Protein AF-A0A6G8CKC3-F1 (afdb_monomer_lite)

Radius of gyration: 28.53 Å; chains: 1; bounding box: 81×30×86 Å

Foldseek 3Di:
DDDDDDDDDDDDDDDDDDDDDDDPPPPDDPPPPLVVPPPDPQAAEDEPVVVLVCLVVDHDAPRKHWYWFWWALDPPVWTWTFHPPDDFRHDDPPTDIATEDEPAPDPVQVVVSNCCSNPGGFTKGFIWGHHPPPPPSHIYGHDITGDGDD

pLDDT: mean 70.62, std 19.33, range [34.53, 94.44]

Structure (mmCIF, N/CA/C/O backbone):
data_AF-A0A6G8CKC3-F1
#
_entry.id   AF-A0A6G8CKC3-F1
#
loop_
_atom_site.group_PDB
_atom_site.id
_atom_site.type_symbol
_atom_site.label_atom_id
_atom_site.label_alt_id
_atom_site.label_comp_id
_atom_site.label_asym_id
_atom_site.label_entity_id
_atom_site.label_seq_id
_atom_site.pdbx_PDB_ins_code
_atom_site.Cartn_x
_atom_site.Cartn_y
_atom_site.Cartn_z
_atom_site.occupancy
_atom_site.B_iso_or_equiv
_atom_site.auth_seq_id
_atom_site.auth_comp_id
_atom_site.auth_asym_id
_atom_site.auth_atom_id
_atom_site.pdbx_PDB_model_num
ATOM 1 N N . MET A 1 1 ? 58.978 4.766 -70.615 1.00 38.28 1 MET A N 1
ATOM 2 C CA . MET A 1 1 ? 60.228 4.083 -70.224 1.00 38.28 1 MET A CA 1
ATOM 3 C C . MET A 1 1 ? 60.235 3.943 -68.715 1.00 38.28 1 MET A C 1
ATOM 5 O O . MET A 1 1 ? 60.022 4.928 -68.023 1.00 38.28 1 MET A O 1
ATOM 9 N N . HIS A 1 2 ? 60.347 2.703 -68.247 1.00 38.16 2 HIS A N 1
ATOM 10 C CA . HIS A 1 2 ? 60.420 2.320 -66.841 1.00 38.16 2 HIS A CA 1
ATOM 11 C C . HIS A 1 2 ? 61.744 2.743 -66.200 1.00 38.16 2 HIS A C 1
ATOM 13 O O . HIS A 1 2 ? 62.777 2.681 -66.860 1.00 38.16 2 HIS A O 1
ATOM 19 N N . ALA A 1 3 ? 61.717 3.006 -64.894 1.00 38.06 3 ALA A N 1
ATOM 20 C CA . ALA A 1 3 ? 62.739 2.501 -63.984 1.00 38.06 3 ALA A CA 1
ATOM 21 C C . ALA A 1 3 ? 62.138 2.331 -62.580 1.00 38.06 3 ALA A C 1
ATOM 23 O O . ALA A 1 3 ? 61.646 3.276 -61.970 1.00 38.06 3 ALA A O 1
ATOM 24 N N . TYR A 1 4 ? 62.141 1.078 -62.137 1.00 43.88 4 TYR A N 1
ATOM 25 C CA . TYR A 1 4 ? 61.814 0.587 -60.802 1.00 43.88 4 TYR A CA 1
ATOM 26 C C . TYR A 1 4 ? 63.073 0.561 -59.917 1.00 43.88 4 TYR A C 1
ATOM 28 O O . TYR A 1 4 ? 64.188 0.623 -60.432 1.00 43.88 4 TYR A O 1
ATOM 36 N N . THR A 1 5 ? 62.847 0.269 -58.626 1.00 44.53 5 THR A N 1
ATOM 37 C CA . THR A 1 5 ? 63.779 -0.199 -57.566 1.00 44.53 5 THR A CA 1
ATOM 38 C C . THR A 1 5 ? 64.435 0.912 -56.734 1.00 44.53 5 THR A C 1
ATOM 40 O O . THR A 1 5 ? 64.777 1.957 -57.260 1.00 44.53 5 THR A O 1
ATOM 43 N N . SER A 1 6 ? 64.609 0.811 -55.411 1.00 41.53 6 SER A N 1
ATOM 44 C CA . SER A 1 6 ? 64.572 -0.309 -54.453 1.00 41.53 6 SER A CA 1
ATOM 45 C C . SER A 1 6 ? 64.306 0.300 -53.063 1.00 41.53 6 SER A C 1
ATOM 47 O O . SER A 1 6 ? 64.934 1.289 -52.705 1.00 41.53 6 SER A O 1
ATOM 49 N N . ILE A 1 7 ? 63.288 -0.118 -52.305 1.00 48.69 7 ILE A N 1
ATOM 50 C CA . ILE A 1 7 ? 63.384 -1.159 -51.262 1.00 48.69 7 ILE A CA 1
ATOM 51 C C . ILE A 1 7 ? 64.668 -1.020 -50.435 1.00 48.69 7 ILE A C 1
ATOM 53 O O . ILE A 1 7 ? 65.716 -1.484 -50.874 1.00 48.69 7 ILE A O 1
ATOM 57 N N . ALA A 1 8 ? 64.560 -0.424 -49.242 1.00 41.84 8 ALA A N 1
ATOM 58 C CA . ALA A 1 8 ? 65.206 -0.885 -48.006 1.00 41.84 8 ALA A CA 1
ATOM 59 C C . ALA A 1 8 ? 65.107 0.192 -46.917 1.00 41.84 8 ALA A C 1
ATOM 61 O O . ALA A 1 8 ? 66.009 1.008 -46.776 1.00 41.84 8 ALA A O 1
ATOM 62 N N . GLN A 1 9 ? 64.065 0.145 -46.084 1.00 44.59 9 GLN A N 1
ATOM 63 C CA . GLN A 1 9 ? 64.263 0.295 -44.641 1.00 44.59 9 GLN A CA 1
ATOM 64 C C . GLN A 1 9 ? 63.031 -0.180 -43.859 1.00 44.59 9 GLN A C 1
ATOM 66 O O . GLN A 1 9 ? 62.041 0.518 -43.696 1.00 44.59 9 GLN A O 1
ATOM 71 N N . ARG A 1 10 ? 63.200 -1.406 -43.350 1.00 52.16 10 ARG A N 1
ATOM 72 C CA . ARG A 1 10 ? 62.786 -1.879 -42.022 1.00 52.16 10 ARG A CA 1
ATOM 73 C C . ARG A 1 10 ? 61.298 -2.151 -41.802 1.00 52.16 10 ARG A C 1
ATOM 75 O O . ARG A 1 10 ? 60.558 -1.413 -41.167 1.00 52.16 10 ARG A O 1
ATOM 82 N N . LEU A 1 11 ? 60.964 -3.352 -42.267 1.00 38.31 11 LEU A N 1
ATOM 83 C CA . LEU A 1 11 ? 60.101 -4.327 -41.611 1.00 38.31 11 LEU A CA 1
ATOM 84 C C . LEU A 1 11 ? 60.238 -4.381 -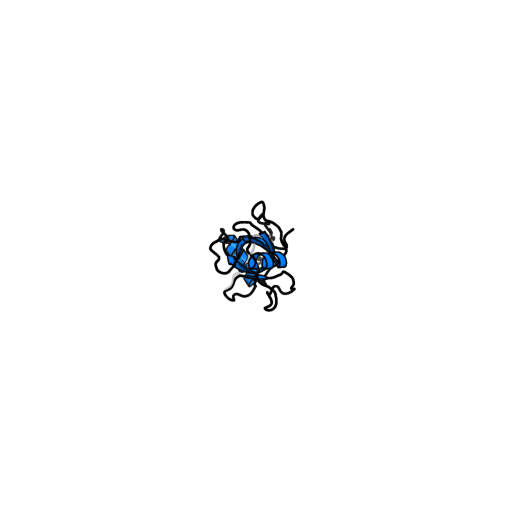40.073 1.00 38.31 11 LEU A C 1
ATOM 86 O O . LEU A 1 11 ? 61.342 -4.302 -39.532 1.00 38.31 11 LEU A O 1
ATOM 90 N N . SER A 1 12 ? 59.091 -4.723 -39.473 1.00 40.69 12 SER A N 1
ATOM 91 C CA . SER A 1 12 ? 58.877 -5.421 -38.196 1.00 40.69 12 SER A CA 1
ATOM 92 C C . SER A 1 12 ? 58.786 -4.573 -36.925 1.00 40.69 12 SER A C 1
ATOM 94 O O . SER A 1 12 ? 59.794 -4.281 -36.295 1.00 40.69 12 SER A O 1
ATOM 96 N N . LEU A 1 13 ? 57.553 -4.335 -36.455 1.00 43.88 13 LEU A N 1
ATOM 97 C CA . LEU A 1 13 ? 57.004 -5.108 -35.327 1.00 43.88 13 LEU A CA 1
ATOM 98 C C . LEU A 1 13 ? 55.469 -4.925 -35.194 1.00 43.88 13 LEU A C 1
ATOM 100 O O . LEU A 1 13 ? 54.993 -3.812 -35.014 1.00 43.88 13 LEU A O 1
ATOM 104 N N . ALA A 1 14 ? 54.748 -6.055 -35.265 1.00 44.00 14 ALA A N 1
ATOM 105 C CA . ALA A 1 14 ? 53.413 -6.355 -34.709 1.00 44.00 14 ALA A CA 1
ATOM 106 C C . ALA A 1 14 ? 52.258 -5.376 -35.032 1.00 44.00 14 ALA A C 1
ATOM 108 O O . ALA A 1 14 ? 52.044 -4.386 -34.347 1.00 44.00 14 ALA A O 1
ATOM 109 N N . LEU A 1 15 ? 51.456 -5.582 -36.082 1.00 43.72 15 LEU A N 1
ATOM 110 C CA . LEU A 1 15 ? 50.328 -6.534 -36.150 1.00 43.72 15 LEU A CA 1
ATOM 111 C C . LEU A 1 15 ? 49.984 -7.281 -34.844 1.00 43.72 15 LEU A C 1
ATOM 113 O O . LEU A 1 15 ? 50.495 -8.367 -34.603 1.00 43.72 15 LEU A O 1
ATOM 117 N N . LEU A 1 16 ? 49.062 -6.732 -34.049 1.00 46.44 16 LEU A N 1
ATOM 118 C CA . LEU A 1 16 ? 47.973 -7.476 -33.400 1.00 46.44 16 LEU A CA 1
ATOM 119 C C . LEU A 1 16 ? 46.951 -6.478 -32.827 1.00 46.44 16 LEU A C 1
ATOM 121 O O . LEU A 1 16 ? 47.332 -5.455 -32.273 1.00 46.44 16 LEU A O 1
ATOM 125 N N . MET A 1 17 ? 45.666 -6.836 -32.918 1.00 43.53 17 MET A N 1
ATOM 126 C CA . MET A 1 17 ? 44.491 -6.166 -32.327 1.00 43.53 17 MET A CA 1
ATOM 127 C C . MET A 1 17 ? 43.743 -5.151 -33.211 1.00 43.53 17 MET A C 1
ATOM 129 O O . MET A 1 17 ? 43.507 -4.007 -32.843 1.00 43.53 17 MET A O 1
ATOM 133 N N . CYS A 1 18 ? 43.259 -5.625 -34.361 1.00 43.41 18 CYS A N 1
ATOM 134 C CA . CYS A 1 18 ? 41.946 -5.215 -34.866 1.00 43.41 18 CYS A CA 1
ATOM 135 C C . CYS A 1 18 ? 40.957 -6.355 -34.585 1.00 43.41 18 CYS A C 1
ATOM 137 O O . CYS A 1 18 ? 41.300 -7.513 -34.806 1.00 43.41 18 CYS A O 1
ATOM 139 N N . CYS A 1 19 ? 39.740 -6.000 -34.167 1.00 50.25 19 CYS A N 1
ATOM 140 C CA . CYS A 1 19 ? 38.617 -6.856 -33.748 1.00 50.25 19 CYS A CA 1
ATOM 141 C C . CYS A 1 19 ? 38.583 -7.196 -32.250 1.00 50.25 19 CYS A C 1
ATOM 143 O O . CYS A 1 19 ? 39.160 -8.177 -31.791 1.00 50.25 19 CYS A O 1
ATOM 145 N N . GLY A 1 20 ? 37.814 -6.405 -31.501 1.00 37.19 20 GLY A N 1
ATOM 146 C CA . GLY A 1 20 ? 37.439 -6.717 -30.128 1.00 37.19 20 GLY A CA 1
ATOM 147 C C . GLY A 1 20 ? 36.421 -5.723 -29.578 1.00 37.19 20 GLY A C 1
ATOM 148 O O . GLY A 1 20 ? 36.799 -4.680 -29.069 1.00 37.19 20 GLY A O 1
ATOM 149 N N . ALA A 1 21 ? 35.143 -6.091 -29.682 1.00 43.28 21 ALA A N 1
ATOM 150 C CA . ALA A 1 21 ? 34.014 -5.590 -28.895 1.00 43.28 21 ALA A CA 1
ATOM 151 C C . ALA A 1 21 ? 33.600 -4.112 -29.064 1.00 43.28 21 ALA A C 1
ATOM 153 O O . ALA A 1 21 ? 33.806 -3.257 -28.205 1.00 43.28 21 ALA A O 1
ATOM 154 N N . VAL A 1 22 ? 32.828 -3.864 -30.124 1.00 45.59 22 VAL A N 1
ATOM 155 C CA . VAL A 1 22 ? 31.680 -2.954 -30.028 1.00 45.59 22 VAL A CA 1
ATOM 156 C C . VAL A 1 22 ? 30.671 -3.604 -29.082 1.00 45.59 22 VAL A C 1
ATOM 158 O O . VAL A 1 22 ? 30.118 -4.638 -29.439 1.00 45.59 22 VAL A O 1
ATOM 161 N N . GLN A 1 23 ? 30.452 -3.021 -27.902 1.00 45.28 23 GLN A N 1
ATOM 162 C CA . GLN A 1 23 ? 29.157 -2.968 -27.204 1.00 45.28 23 GLN A CA 1
ATOM 163 C C . GLN A 1 23 ? 29.331 -2.274 -25.843 1.00 45.28 23 GLN A C 1
ATOM 165 O O . GLN A 1 23 ? 30.013 -2.815 -24.973 1.00 45.28 23 GLN A O 1
ATOM 170 N N . PRO A 1 24 ? 28.671 -1.131 -25.578 1.00 42.91 24 PRO A N 1
ATOM 171 C CA . PRO A 1 24 ? 28.313 -0.809 -24.210 1.00 42.91 24 PRO A CA 1
ATOM 172 C C . PRO A 1 24 ? 27.243 -1.826 -23.799 1.00 42.91 24 PRO A C 1
ATOM 174 O O . PRO A 1 24 ? 26.082 -1.738 -24.193 1.00 42.91 24 PRO A O 1
ATOM 177 N N . THR A 1 25 ? 27.637 -2.852 -23.053 1.00 45.94 25 THR A N 1
ATOM 178 C CA . THR A 1 25 ? 26.693 -3.729 -22.364 1.00 45.94 25 THR A CA 1
ATOM 179 C C . THR A 1 25 ? 25.897 -2.896 -21.364 1.00 45.94 25 THR A C 1
ATOM 181 O O . THR A 1 25 ? 26.348 -2.647 -20.251 1.00 45.94 25 THR A O 1
ATOM 184 N N . VAL A 1 26 ? 24.675 -2.524 -21.748 1.00 49.25 26 VAL A N 1
ATOM 185 C CA . VAL A 1 26 ? 23.613 -1.959 -20.888 1.00 49.25 26 VAL A CA 1
ATOM 186 C C . VAL A 1 26 ? 23.112 -2.991 -19.848 1.00 49.25 26 VAL A C 1
ATOM 188 O O . VAL A 1 26 ? 22.181 -2.751 -19.092 1.00 49.25 26 VAL A O 1
ATOM 191 N N . ALA A 1 27 ? 23.746 -4.160 -19.762 1.00 40.19 27 ALA A N 1
ATOM 192 C CA . ALA A 1 27 ? 23.357 -5.277 -18.911 1.00 40.19 27 ALA A CA 1
ATOM 193 C C . ALA A 1 27 ? 24.399 -5.538 -17.814 1.00 40.19 27 ALA A C 1
ATOM 195 O O . ALA A 1 27 ? 24.893 -6.651 -17.654 1.00 40.19 27 ALA A O 1
ATOM 196 N N . GLN A 1 28 ? 24.775 -4.511 -17.060 1.00 37.56 28 GLN A N 1
ATOM 197 C CA . GLN A 1 28 ? 25.559 -4.693 -15.845 1.00 37.56 28 GLN A CA 1
ATOM 198 C C . GLN A 1 28 ? 24.945 -3.840 -14.738 1.00 37.56 28 GLN A C 1
ATOM 200 O O . GLN A 1 28 ? 25.122 -2.631 -14.664 1.00 37.56 28 GLN A O 1
ATOM 205 N N . VAL A 1 29 ? 24.288 -4.560 -13.829 1.00 39.66 29 VAL A N 1
ATOM 206 C CA . VAL A 1 29 ? 24.187 -4.197 -12.417 1.00 39.66 29 VAL A CA 1
ATOM 207 C C . VAL A 1 29 ? 23.092 -3.170 -12.082 1.00 39.66 29 VAL A C 1
ATOM 209 O O . VAL A 1 29 ? 23.287 -2.275 -11.271 1.00 39.66 29 VAL A O 1
ATOM 212 N N . TYR A 1 30 ? 21.850 -3.450 -12.501 1.00 36.62 30 TYR A N 1
ATOM 213 C CA . TYR A 1 30 ? 20.741 -3.370 -11.534 1.00 36.62 30 TYR A CA 1
ATOM 214 C C . TYR A 1 30 ? 20.950 -4.494 -10.505 1.00 36.62 30 TYR A C 1
ATOM 216 O O . TYR A 1 30 ? 20.247 -5.503 -10.471 1.00 36.62 30 TYR A O 1
ATOM 224 N N . ARG A 1 31 ? 21.989 -4.361 -9.670 1.00 36.16 31 ARG A N 1
ATOM 225 C CA . ARG A 1 31 ? 21.982 -5.035 -8.377 1.00 36.16 31 ARG A CA 1
ATOM 226 C C . ARG A 1 31 ? 20.771 -4.451 -7.680 1.00 36.16 31 ARG A C 1
ATOM 228 O O . ARG A 1 31 ? 20.757 -3.262 -7.377 1.00 36.16 31 ARG A O 1
ATOM 235 N N . SER A 1 32 ? 19.770 -5.301 -7.482 1.00 38.56 32 SER A N 1
ATOM 236 C CA . SER A 1 32 ? 18.729 -5.114 -6.486 1.00 38.56 32 SER A CA 1
ATOM 237 C C . SER A 1 32 ? 19.407 -4.824 -5.150 1.00 38.56 32 SER A C 1
ATOM 239 O O . SER A 1 32 ? 19.643 -5.718 -4.347 1.00 38.56 32 SER A O 1
ATOM 241 N N . GLN A 1 33 ? 19.743 -3.562 -4.903 1.00 34.53 33 GLN A N 1
ATOM 242 C CA . GLN A 1 33 ? 19.589 -3.032 -3.571 1.00 34.53 33 GLN A CA 1
ATOM 243 C C . GLN A 1 33 ? 18.083 -2.896 -3.402 1.00 34.53 33 GLN A C 1
ATOM 245 O O . GLN A 1 33 ? 17.493 -1.852 -3.655 1.00 34.53 33 GLN A O 1
ATOM 250 N N . THR A 1 34 ? 17.447 -3.993 -3.002 1.00 43.22 34 THR A N 1
ATOM 251 C CA . THR A 1 34 ? 16.279 -3.923 -2.136 1.00 43.22 34 THR A CA 1
ATOM 252 C C . THR A 1 34 ? 16.726 -3.163 -0.889 1.00 43.22 34 THR A C 1
ATOM 254 O O . THR A 1 34 ? 17.068 -3.764 0.126 1.00 43.22 34 THR A O 1
ATOM 257 N N . GLN A 1 35 ? 16.822 -1.833 -0.984 1.00 40.41 35 GLN A N 1
ATOM 258 C CA . GLN A 1 35 ? 16.796 -0.984 0.189 1.00 40.41 35 GLN A CA 1
ATOM 259 C C . GLN A 1 35 ? 15.421 -1.227 0.789 1.00 40.41 35 GLN A C 1
ATOM 261 O O . GLN A 1 35 ? 14.397 -0.777 0.279 1.00 40.41 35 GLN A O 1
ATOM 266 N N . ALA A 1 36 ? 15.399 -2.059 1.826 1.00 42.94 36 ALA A N 1
ATOM 267 C CA . ALA A 1 36 ? 14.270 -2.145 2.717 1.00 42.94 36 ALA A CA 1
ATOM 268 C C . ALA A 1 36 ? 14.139 -0.760 3.352 1.00 42.94 36 ALA A C 1
ATOM 270 O O . ALA A 1 36 ? 14.853 -0.425 4.296 1.00 42.94 36 ALA A O 1
ATOM 271 N N . PHE A 1 37 ? 13.288 0.082 2.772 1.00 47.78 37 PHE A N 1
ATOM 272 C CA . PHE A 1 37 ? 12.857 1.309 3.410 1.00 47.78 37 PHE A CA 1
ATOM 273 C C . PHE A 1 37 ? 12.184 0.908 4.721 1.00 47.78 37 PHE A C 1
ATOM 275 O O . PHE A 1 37 ? 11.116 0.298 4.734 1.00 47.78 37 PHE A O 1
ATOM 282 N N . ALA A 1 38 ? 12.875 1.147 5.833 1.00 44.94 38 ALA A N 1
ATOM 283 C CA . ALA A 1 38 ? 12.312 0.900 7.144 1.00 44.94 38 ALA A CA 1
ATOM 284 C C . ALA A 1 38 ? 11.087 1.807 7.281 1.00 44.94 38 ALA A C 1
ATOM 286 O O . ALA A 1 38 ? 11.222 3.029 7.353 1.00 44.94 38 ALA A O 1
ATOM 287 N N . GLY A 1 39 ? 9.900 1.196 7.264 1.00 52.19 39 GLY A N 1
ATOM 288 C CA . GLY A 1 39 ? 8.654 1.895 7.542 1.00 52.19 39 GLY A CA 1
ATOM 289 C C . GLY A 1 39 ? 8.698 2.568 8.922 1.00 52.19 39 GLY A C 1
ATOM 290 O O . GLY A 1 39 ? 9.603 2.304 9.720 1.00 52.19 39 GLY A O 1
ATOM 291 N N . PRO A 1 40 ? 7.725 3.437 9.230 1.00 55.53 40 PRO A N 1
ATOM 292 C CA . PRO A 1 40 ? 7.704 4.197 10.470 1.00 55.53 40 PRO A CA 1
ATOM 293 C C . PRO A 1 40 ? 7.889 3.281 11.693 1.00 55.53 40 PRO A C 1
ATOM 295 O O . PRO A 1 40 ? 7.243 2.225 11.771 1.00 55.53 40 PRO A O 1
ATOM 298 N N . PRO A 1 41 ? 8.751 3.663 12.657 1.00 55.53 41 PRO A N 1
ATOM 299 C CA . PRO A 1 41 ? 8.884 2.923 13.904 1.00 55.53 41 PRO A CA 1
ATOM 300 C C . PRO A 1 41 ? 7.499 2.862 14.562 1.00 55.53 41 PRO A C 1
ATOM 302 O O . PRO A 1 41 ? 6.807 3.876 14.634 1.00 55.53 41 PRO A O 1
ATOM 305 N N . ASN A 1 42 ? 7.087 1.670 15.006 1.00 68.88 42 ASN A N 1
ATOM 306 C CA . ASN A 1 42 ? 5.770 1.340 15.590 1.00 68.88 42 ASN A CA 1
ATOM 307 C C . ASN A 1 42 ? 4.648 0.932 14.620 1.00 68.88 42 ASN A C 1
ATOM 309 O O . ASN A 1 42 ? 3.494 0.834 15.040 1.00 68.88 42 ASN A O 1
ATOM 313 N N . ALA A 1 43 ? 4.939 0.651 13.349 1.00 81.06 43 ALA A N 1
ATOM 314 C CA . ALA A 1 43 ? 3.913 0.123 12.456 1.00 81.06 43 ALA A CA 1
ATOM 315 C C . ALA A 1 43 ? 3.479 -1.303 12.848 1.00 81.06 43 ALA A C 1
ATOM 317 O O . ALA A 1 43 ? 4.289 -2.232 12.872 1.00 81.06 43 ALA A O 1
ATOM 318 N N . GLN A 1 44 ? 2.189 -1.482 13.139 1.00 90.00 44 GLN A N 1
ATOM 319 C CA . GLN A 1 44 ? 1.639 -2.775 13.542 1.00 90.00 44 GLN A CA 1
ATOM 320 C C . GLN A 1 44 ? 1.494 -3.687 12.322 1.00 90.00 44 GLN A C 1
ATOM 322 O O . GLN A 1 44 ? 0.775 -3.355 11.379 1.00 90.00 44 GLN A O 1
ATOM 327 N N . LEU A 1 45 ? 2.136 -4.857 12.347 1.00 91.88 45 LEU A N 1
ATOM 328 C CA . LEU A 1 45 ? 1.928 -5.881 11.326 1.00 91.88 45 LEU A CA 1
ATOM 329 C C . LEU A 1 45 ? 0.539 -6.510 11.488 1.00 91.88 45 LEU A C 1
ATOM 331 O O . LEU A 1 45 ? 0.195 -7.009 12.560 1.00 91.88 45 LEU A O 1
ATOM 335 N N . VAL A 1 46 ? -0.253 -6.490 10.419 1.00 91.94 46 VAL A N 1
ATOM 336 C CA . VAL A 1 46 ? -1.596 -7.076 10.374 1.00 91.94 46 VAL A CA 1
ATOM 337 C C . VAL A 1 46 ? -1.788 -7.878 9.092 1.00 91.94 46 VAL A C 1
ATOM 339 O O . VAL A 1 46 ? -1.181 -7.594 8.059 1.00 91.94 46 VAL A O 1
ATOM 342 N N . SER A 1 47 ? -2.662 -8.885 9.141 1.00 90.00 47 SER A N 1
ATOM 343 C CA . SER A 1 47 ? -3.085 -9.570 7.921 1.00 90.00 47 SER A CA 1
ATOM 344 C C . SER A 1 47 ? -3.952 -8.651 7.060 1.00 90.00 47 SER A C 1
ATOM 346 O O . SER A 1 47 ? -4.628 -7.747 7.560 1.00 90.00 47 SER A O 1
ATOM 348 N N . PHE A 1 48 ? -3.984 -8.912 5.755 1.00 88.75 48 PHE A N 1
ATOM 349 C CA . PHE A 1 48 ? -4.820 -8.151 4.832 1.00 88.75 48 PHE A CA 1
ATOM 350 C C . PHE A 1 48 ? -6.315 -8.254 5.182 1.00 88.75 48 PHE A C 1
ATOM 352 O O . PHE A 1 48 ? -7.032 -7.252 5.188 1.00 88.75 48 PHE A O 1
ATOM 359 N N . ALA A 1 49 ? -6.778 -9.447 5.567 1.00 86.81 49 ALA A N 1
ATOM 360 C CA . ALA A 1 49 ? -8.146 -9.664 6.033 1.00 86.81 49 ALA A CA 1
ATOM 361 C C . ALA A 1 49 ? -8.478 -8.841 7.292 1.00 86.81 49 ALA A C 1
ATOM 363 O O . ALA A 1 49 ? -9.552 -8.237 7.370 1.00 86.81 49 ALA A O 1
ATOM 364 N N . ALA A 1 50 ? -7.552 -8.769 8.258 1.00 89.81 50 ALA A N 1
ATOM 365 C CA . ALA A 1 50 ? -7.707 -7.921 9.436 1.00 89.81 50 ALA A CA 1
ATOM 366 C C . ALA A 1 50 ? -7.768 -6.441 9.048 1.00 89.81 50 ALA A C 1
ATOM 368 O O . ALA A 1 50 ? -8.662 -5.736 9.511 1.00 89.81 50 ALA A O 1
ATOM 369 N N . LEU A 1 51 ? -6.884 -5.986 8.156 1.00 89.81 51 LEU A N 1
ATOM 370 C CA . LEU A 1 51 ? -6.884 -4.611 7.664 1.00 89.81 51 LEU A CA 1
ATOM 371 C C . LEU A 1 51 ? -8.228 -4.235 7.031 1.00 89.81 51 LEU A C 1
ATOM 373 O O . LEU A 1 51 ? -8.837 -3.247 7.437 1.00 89.81 51 LEU A O 1
ATOM 377 N N . LYS A 1 52 ? -8.746 -5.063 6.117 1.00 87.00 52 LYS A N 1
ATOM 378 C CA . LYS A 1 52 ? -10.061 -4.843 5.500 1.00 87.00 52 LYS A CA 1
ATOM 379 C C . LYS A 1 52 ? -11.177 -4.772 6.545 1.00 87.00 52 LYS A C 1
ATOM 381 O O . LYS A 1 52 ? -12.013 -3.868 6.499 1.00 87.00 52 LYS A O 1
ATOM 386 N N . LYS A 1 53 ? -11.188 -5.690 7.516 1.00 87.00 53 LYS A N 1
ATOM 387 C CA . LYS A 1 53 ? -12.183 -5.670 8.596 1.00 87.00 53 LYS A CA 1
ATOM 388 C C . LYS A 1 53 ? -12.100 -4.372 9.405 1.00 87.00 53 LYS A C 1
ATOM 390 O O . LYS A 1 53 ? -13.132 -3.739 9.608 1.00 87.00 53 LYS A O 1
ATOM 395 N N . MET A 1 54 ? -10.900 -3.944 9.800 1.00 86.50 54 MET A N 1
ATOM 396 C CA . MET A 1 54 ? -10.690 -2.693 10.542 1.00 86.50 54 MET A CA 1
ATOM 397 C C . MET A 1 54 ? -11.191 -1.473 9.760 1.00 86.50 54 MET A C 1
ATOM 399 O O . MET A 1 54 ? -11.892 -0.642 10.326 1.00 86.50 54 MET A O 1
ATOM 403 N N . THR A 1 55 ? -10.935 -1.399 8.449 1.00 84.25 55 THR A N 1
ATOM 404 C CA . THR A 1 55 ? -11.450 -0.288 7.623 1.00 84.25 55 THR A CA 1
ATOM 405 C C . THR A 1 55 ? -12.979 -0.225 7.576 1.00 84.25 55 THR A C 1
ATOM 407 O O . THR A 1 55 ? -13.536 0.863 7.504 1.00 84.25 55 THR A O 1
ATOM 410 N N . SER A 1 56 ? -13.672 -1.367 7.674 1.00 82.25 56 SER A N 1
ATOM 411 C CA . SER A 1 56 ? -15.142 -1.414 7.615 1.00 82.25 56 SER A CA 1
ATOM 412 C C . SER A 1 56 ? -15.852 -1.001 8.909 1.00 82.25 56 SER A C 1
ATOM 414 O O . SER A 1 56 ? -17.000 -0.572 8.855 1.00 82.25 56 SER A O 1
ATOM 416 N N . ILE A 1 57 ? -15.190 -1.132 10.064 1.00 83.25 57 ILE A N 1
ATOM 417 C CA . ILE A 1 57 ? -15.773 -0.836 11.388 1.00 83.25 57 ILE A CA 1
ATOM 418 C C . ILE A 1 57 ? -15.223 0.450 12.020 1.00 83.25 57 ILE A C 1
ATOM 420 O O . ILE A 1 57 ? -15.702 0.865 13.071 1.00 83.25 57 ILE A O 1
ATOM 424 N N . GLY A 1 58 ? -14.223 1.069 11.389 1.00 78.00 58 GLY A N 1
ATOM 425 C CA . GLY A 1 58 ? -13.467 2.192 11.931 1.00 78.00 58 GLY A CA 1
ATOM 426 C C . GLY A 1 58 ? -12.092 1.747 12.429 1.00 78.00 58 GLY A C 1
ATOM 427 O O . GLY A 1 58 ? -11.959 0.791 13.194 1.00 78.00 58 GLY A O 1
ATOM 428 N N . ILE A 1 59 ? -11.060 2.455 11.978 1.00 83.62 59 ILE A N 1
ATOM 429 C CA . ILE A 1 59 ? -9.661 2.213 12.330 1.00 83.62 59 ILE A CA 1
ATOM 430 C C . ILE A 1 59 ? -9.091 3.442 13.038 1.00 83.62 59 ILE A C 1
ATOM 432 O O . ILE A 1 59 ? -9.561 4.565 12.844 1.00 83.62 59 ILE A O 1
ATOM 436 N N . GLU A 1 60 ? -8.077 3.234 13.872 1.00 83.38 60 GLU A N 1
ATOM 437 C CA . GLU A 1 60 ? -7.403 4.321 14.570 1.00 83.38 60 GLU A CA 1
ATOM 438 C C . GLU A 1 60 ? -6.710 5.250 13.562 1.00 83.38 60 GLU A C 1
ATOM 440 O O . GLU A 1 60 ? -5.917 4.819 12.718 1.00 83.38 60 GLU A O 1
ATOM 445 N N . ASN A 1 61 ? -7.031 6.542 13.630 1.00 85.00 61 ASN A N 1
ATOM 446 C CA . ASN A 1 61 ? -6.447 7.533 12.734 1.00 85.00 61 ASN A CA 1
ATOM 447 C C . ASN A 1 61 ? -4.958 7.717 13.026 1.00 85.00 61 ASN A C 1
ATOM 449 O O . ASN A 1 61 ? -4.531 7.690 14.176 1.00 85.00 61 ASN A O 1
ATOM 453 N N . PHE A 1 62 ? -4.179 7.940 11.969 1.00 84.94 62 PHE A N 1
ATOM 454 C CA . PHE A 1 62 ? -2.730 8.156 11.988 1.00 84.94 62 PHE A CA 1
ATOM 455 C C . PHE A 1 62 ? -1.884 6.991 12.515 1.00 84.94 62 PHE A C 1
ATOM 457 O O . PHE A 1 62 ? -0.658 7.072 12.471 1.00 84.94 62 PHE A O 1
ATOM 464 N N . LYS A 1 63 ? -2.499 5.886 12.945 1.00 89.12 63 LYS A N 1
ATOM 465 C CA . LYS A 1 63 ? -1.768 4.684 13.331 1.00 89.12 63 LYS A CA 1
ATOM 466 C C . LYS A 1 63 ? -1.246 3.951 12.091 1.00 89.12 63 LYS A C 1
ATOM 468 O O . LYS A 1 63 ? -2.043 3.638 11.203 1.00 89.12 63 LYS A O 1
ATOM 473 N N . PRO A 1 64 ? 0.069 3.676 12.006 1.00 91.19 64 PRO A N 1
ATOM 474 C CA . PRO A 1 64 ? 0.637 2.951 10.882 1.00 91.19 64 PRO A CA 1
ATOM 475 C C . PRO A 1 64 ? 0.407 1.444 11.010 1.00 91.19 64 PRO A C 1
ATOM 477 O O . PRO A 1 64 ? 0.665 0.839 12.053 1.00 91.19 64 PRO A O 1
ATOM 480 N N . TYR A 1 65 ? -0.018 0.830 9.909 1.00 92.50 65 TYR A N 1
ATOM 481 C CA . TYR A 1 65 ? -0.183 -0.615 9.775 1.00 92.50 65 TYR A CA 1
ATOM 482 C C . TYR A 1 65 ? 0.663 -1.133 8.618 1.00 92.50 65 TYR A C 1
ATOM 484 O O . TYR A 1 65 ? 0.668 -0.538 7.541 1.00 92.50 65 TYR A O 1
ATOM 492 N N . ARG A 1 66 ? 1.361 -2.251 8.830 1.00 93.56 66 ARG A N 1
ATOM 493 C CA . ARG A 1 66 ? 2.090 -2.974 7.781 1.00 93.56 66 ARG A CA 1
ATOM 494 C C . ARG A 1 66 ? 1.263 -4.153 7.299 1.00 93.56 66 ARG A C 1
ATOM 496 O O . ARG A 1 66 ? 0.731 -4.902 8.117 1.00 93.56 66 ARG A O 1
ATOM 503 N N . VAL A 1 67 ? 1.176 -4.322 5.986 1.00 91.88 67 VAL A N 1
ATOM 504 C CA . VAL A 1 67 ? 0.444 -5.421 5.354 1.00 91.88 67 VAL A CA 1
ATOM 505 C C . VAL A 1 67 ? 1.210 -5.955 4.147 1.00 91.88 67 VAL A C 1
ATOM 507 O O . VAL A 1 67 ? 1.669 -5.186 3.303 1.00 91.88 67 VAL A O 1
ATOM 510 N N . SER A 1 68 ? 1.346 -7.278 4.059 1.00 91.44 68 SER A N 1
ATOM 511 C CA . SER A 1 68 ? 1.844 -7.948 2.852 1.00 91.44 68 SER A CA 1
ATOM 512 C C . SER A 1 68 ? 0.731 -7.963 1.806 1.00 91.44 68 SER A C 1
ATOM 514 O O . SER A 1 68 ? -0.345 -8.511 2.058 1.00 91.44 68 SER A O 1
ATOM 516 N N . ALA A 1 69 ? 0.962 -7.342 0.654 1.00 89.56 69 ALA A N 1
ATOM 517 C CA . ALA A 1 69 ? -0.051 -7.158 -0.377 1.00 89.56 69 ALA A CA 1
ATOM 518 C C . ALA A 1 69 ? 0.556 -7.139 -1.785 1.00 89.56 69 ALA A C 1
ATOM 520 O O . ALA A 1 69 ? 1.763 -6.987 -1.963 1.00 89.56 69 ALA A O 1
ATOM 521 N N . LEU A 1 70 ? -0.304 -7.259 -2.793 1.00 87.00 70 LEU A N 1
ATOM 522 C CA . LEU A 1 70 ? 0.021 -6.931 -4.178 1.00 87.00 70 LEU A CA 1
ATOM 523 C C . LEU A 1 70 ? -0.546 -5.552 -4.517 1.00 87.00 70 LEU A C 1
ATOM 525 O O . LEU A 1 70 ? -1.673 -5.222 -4.131 1.00 87.00 70 LEU A O 1
ATOM 529 N N . LEU A 1 71 ? 0.225 -4.761 -5.264 1.00 81.19 71 LEU A N 1
ATOM 530 C CA . LEU A 1 71 ? -0.277 -3.542 -5.893 1.00 81.19 71 LEU A CA 1
ATOM 531 C C . LEU A 1 71 ? -1.011 -3.905 -7.189 1.00 81.19 71 LEU A C 1
ATOM 533 O O . LEU A 1 71 ? -0.504 -4.694 -7.987 1.00 81.19 71 LEU A O 1
ATOM 537 N N . ASN A 1 72 ? -2.182 -3.312 -7.424 1.00 75.88 72 ASN A N 1
ATOM 538 C CA . ASN A 1 72 ? -2.933 -3.529 -8.660 1.00 75.88 72 ASN A CA 1
ATOM 539 C C . ASN A 1 72 ? -2.097 -3.192 -9.907 1.00 75.88 72 ASN A C 1
ATOM 541 O O . ASN A 1 72 ? -1.807 -2.029 -10.151 1.00 75.88 72 ASN A O 1
ATOM 545 N N . ALA A 1 73 ? -1.779 -4.194 -10.729 1.00 65.19 73 ALA A N 1
ATOM 546 C CA . ALA A 1 73 ? -0.935 -4.028 -11.910 1.00 65.19 73 ALA A CA 1
ATOM 547 C C . ALA A 1 73 ? -1.557 -3.211 -13.059 1.00 65.19 73 ALA A C 1
ATOM 549 O O . ALA A 1 73 ? -0.854 -2.815 -13.988 1.00 65.19 73 ALA A O 1
ATOM 550 N N . ARG A 1 74 ? -2.882 -2.998 -13.067 1.00 61.84 74 ARG A N 1
ATOM 551 C CA . ARG A 1 74 ? -3.549 -2.293 -14.170 1.00 61.84 74 ARG A CA 1
ATOM 552 C C . ARG A 1 74 ? -3.747 -0.817 -13.862 1.00 61.84 74 ARG A C 1
ATOM 554 O O . ARG A 1 74 ? -4.266 -0.460 -12.808 1.00 61.84 74 ARG A O 1
ATOM 561 N N . ASP A 1 75 ? -3.463 0.010 -14.863 1.00 51.38 75 ASP A N 1
ATOM 562 C CA . ASP A 1 75 ? -3.719 1.451 -14.887 1.00 51.38 75 ASP A CA 1
ATOM 563 C C . ASP A 1 75 ? -5.224 1.745 -15.071 1.00 51.38 75 ASP A C 1
ATOM 565 O O . ASP A 1 75 ? -5.660 2.383 -16.021 1.00 51.38 75 ASP A O 1
ATOM 569 N N . GLN A 1 76 ? -6.064 1.199 -14.186 1.00 55.00 76 GLN A N 1
ATOM 570 C CA . GLN A 1 76 ? -7.518 1.423 -14.191 1.00 55.00 76 GLN A CA 1
ATOM 571 C C . GLN A 1 76 ? -7.915 2.701 -13.437 1.00 55.00 76 GLN A C 1
ATOM 573 O O . GLN A 1 76 ? -9.068 2.850 -13.046 1.00 55.00 76 GLN A O 1
ATOM 578 N N . GLY A 1 77 ? -6.962 3.607 -13.197 1.00 59.34 77 GLY A N 1
ATOM 579 C CA . GLY A 1 77 ? -7.195 4.869 -12.491 1.00 59.34 77 GLY A CA 1
ATOM 580 C C . GLY A 1 77 ? -7.531 4.720 -11.004 1.00 59.34 77 GLY A C 1
ATOM 581 O O . GLY A 1 77 ? -7.931 5.699 -10.381 1.00 59.34 77 GLY A O 1
ATOM 582 N N . ILE A 1 78 ? -7.393 3.518 -10.431 1.00 69.12 78 ILE A N 1
ATOM 583 C CA . ILE A 1 78 ? -7.689 3.249 -9.023 1.00 69.12 78 ILE A CA 1
ATOM 584 C C . ILE A 1 78 ? -6.539 2.463 -8.394 1.00 69.12 78 ILE A C 1
ATOM 586 O O . ILE A 1 78 ? -6.295 1.300 -8.740 1.00 69.12 78 ILE A O 1
ATOM 590 N N . ASP A 1 79 ? -5.872 3.095 -7.432 1.00 80.50 79 ASP A N 1
ATOM 591 C CA . ASP A 1 79 ? -4.838 2.468 -6.620 1.00 80.50 79 ASP A CA 1
ATOM 592 C C . ASP A 1 79 ? -5.489 1.629 -5.515 1.00 80.50 79 ASP A C 1
ATOM 594 O O . ASP A 1 79 ? -6.297 2.103 -4.712 1.00 80.50 79 ASP A O 1
ATOM 598 N N . ALA A 1 80 ? -5.163 0.340 -5.491 1.00 84.38 80 ALA A N 1
ATOM 599 C CA . ALA A 1 80 ? -5.694 -0.596 -4.515 1.00 84.38 80 ALA A CA 1
ATOM 600 C C . ALA A 1 80 ? -4.644 -1.640 -4.146 1.00 84.38 80 ALA A C 1
ATOM 602 O O . ALA A 1 80 ? -3.856 -2.077 -4.990 1.00 84.38 80 ALA A O 1
ATOM 603 N N . LEU A 1 81 ? -4.690 -2.064 -2.885 1.00 87.69 81 LEU A N 1
ATOM 604 C CA . LEU A 1 81 ? -4.030 -3.274 -2.421 1.00 87.69 81 LEU A CA 1
ATOM 605 C C . LEU A 1 81 ? -5.004 -4.440 -2.529 1.00 87.69 81 LEU A C 1
ATOM 607 O O . LEU A 1 81 ? -6.187 -4.304 -2.199 1.00 87.69 81 LEU A O 1
ATOM 611 N N . CYS A 1 82 ? -4.492 -5.588 -2.944 1.00 84.38 82 CYS A N 1
ATOM 612 C CA . CYS A 1 82 ? -5.175 -6.865 -2.826 1.00 84.38 82 CYS A CA 1
ATOM 613 C C . CYS A 1 82 ? -4.279 -7.872 -2.109 1.00 84.38 82 CYS A C 1
ATOM 615 O O . CYS A 1 82 ? -3.074 -7.666 -1.935 1.00 84.38 82 CYS A O 1
ATOM 617 N N . GLU A 1 83 ? -4.889 -8.961 -1.661 1.00 83.56 83 GLU A N 1
ATOM 618 C CA . GLU A 1 83 ? -4.166 -10.018 -0.975 1.00 83.56 83 GLU A CA 1
ATOM 619 C C . GLU A 1 83 ? -3.091 -10.638 -1.877 1.00 83.56 83 GLU A C 1
ATOM 621 O O . GLU A 1 83 ? -3.284 -10.787 -3.082 1.00 83.56 83 GLU A O 1
ATOM 626 N N . GLN A 1 84 ? -1.966 -11.048 -1.288 1.00 76.06 84 GLN A N 1
ATOM 627 C CA . GLN A 1 84 ? -0.855 -11.666 -2.021 1.00 76.06 84 GLN A CA 1
ATOM 628 C C . GLN A 1 84 ? -1.169 -13.086 -2.546 1.00 76.06 84 GLN A C 1
ATOM 630 O O . GLN A 1 84 ? -0.296 -13.764 -3.086 1.00 76.06 84 GLN A O 1
ATOM 635 N N . ILE A 1 85 ? -2.410 -13.564 -2.403 1.00 61.97 85 ILE A N 1
ATOM 636 C CA . ILE A 1 85 ? -2.828 -14.907 -2.815 1.00 61.97 85 ILE A CA 1
ATOM 637 C C . ILE A 1 85 ? -3.077 -14.914 -4.329 1.00 61.97 85 ILE A C 1
ATOM 639 O O . ILE A 1 85 ? -4.207 -14.857 -4.803 1.00 61.97 85 ILE A O 1
ATOM 643 N N . GLY A 1 86 ? -2.001 -14.945 -5.109 1.00 57.28 86 GLY A N 1
ATOM 644 C CA . GLY A 1 86 ? -2.086 -15.067 -6.558 1.00 57.28 86 GLY A CA 1
ATOM 645 C C . GLY A 1 86 ? -0.716 -15.113 -7.214 1.00 57.28 86 GLY A C 1
ATOM 646 O O . GLY A 1 86 ? 0.053 -14.156 -7.154 1.00 57.28 86 GLY A O 1
ATOM 647 N N . TYR A 1 87 ? -0.423 -16.214 -7.905 1.00 52.59 87 TYR A N 1
ATOM 648 C CA . TYR A 1 87 ? 0.621 -16.218 -8.922 1.00 52.59 87 TYR A CA 1
ATOM 649 C C . TYR A 1 87 ? 0.037 -15.522 -10.143 1.00 52.59 87 TYR A C 1
ATOM 651 O O . TYR A 1 87 ? -1.018 -15.948 -10.601 1.00 52.59 87 TYR A O 1
ATOM 659 N N . ASN A 1 88 ? 0.679 -14.432 -10.577 1.00 60.34 88 ASN A N 1
ATOM 660 C CA . ASN A 1 88 ? 0.519 -13.670 -11.835 1.00 60.34 88 ASN A CA 1
ATOM 661 C C . ASN A 1 88 ? 0.528 -12.149 -11.604 1.00 60.34 88 ASN A C 1
ATOM 663 O O . ASN A 1 88 ? 0.598 -11.406 -12.575 1.00 60.34 88 ASN A O 1
ATOM 667 N N . GLY A 1 89 ? 0.484 -11.693 -10.343 1.00 63.34 89 GLY A N 1
ATOM 668 C CA . GLY A 1 89 ? 0.630 -10.281 -9.965 1.00 63.34 89 GLY A CA 1
ATOM 669 C C . GLY A 1 89 ? -0.566 -9.376 -10.322 1.00 63.34 89 GLY A C 1
ATOM 670 O O . GLY A 1 89 ? -0.574 -8.177 -10.062 1.00 63.34 89 GLY A O 1
ATOM 671 N N . TYR A 1 90 ? -1.656 -9.944 -10.832 1.00 71.38 90 TYR A N 1
ATOM 672 C CA . TYR A 1 90 ? -2.898 -9.207 -11.055 1.00 71.38 90 TYR A CA 1
ATOM 673 C C . TYR A 1 90 ? -3.828 -9.308 -9.844 1.00 71.38 90 TYR A C 1
ATOM 675 O O . TYR A 1 90 ? -4.100 -10.404 -9.356 1.00 71.38 90 TYR A O 1
ATOM 683 N N . CYS A 1 91 ? -4.397 -8.177 -9.417 1.00 76.38 91 CYS A N 1
ATOM 684 C CA . CYS A 1 91 ? -5.518 -8.181 -8.482 1.00 76.38 91 CYS A CA 1
ATOM 685 C C . CYS A 1 91 ? -6.782 -8.663 -9.201 1.00 76.38 91 CYS A C 1
ATOM 687 O O . CYS A 1 91 ? -7.383 -7.919 -9.983 1.00 76.38 91 CYS A O 1
ATOM 689 N N . ALA A 1 92 ? -7.202 -9.897 -8.931 1.00 73.19 92 ALA A N 1
ATOM 690 C CA . ALA A 1 92 ? -8.451 -10.423 -9.465 1.00 73.19 92 ALA A CA 1
ATOM 691 C C . ALA A 1 92 ? -9.663 -9.602 -8.966 1.00 73.19 92 ALA A C 1
ATOM 693 O O . ALA A 1 92 ? -9.593 -8.877 -7.965 1.00 73.19 92 ALA A O 1
ATOM 694 N N . SER A 1 93 ? -10.754 -9.593 -9.735 1.00 70.62 93 SER A N 1
ATOM 695 C CA . SER A 1 93 ? -11.959 -8.792 -9.446 1.00 70.62 93 SER A CA 1
ATOM 696 C C . SER A 1 93 ? -12.794 -9.329 -8.291 1.00 70.62 93 SER A C 1
ATOM 698 O O . SER A 1 93 ? -13.515 -8.568 -7.657 1.00 70.62 93 SER A O 1
ATOM 700 N N . ASP A 1 94 ? -12.688 -10.623 -8.029 1.00 75.12 94 ASP A N 1
ATOM 701 C CA . ASP A 1 94 ? -13.343 -11.357 -6.950 1.00 75.12 94 ASP A CA 1
ATOM 702 C C . ASP A 1 94 ? -12.589 -11.269 -5.614 1.00 75.12 94 ASP A C 1
ATOM 704 O O . ASP A 1 94 ? -13.175 -11.489 -4.553 1.00 75.12 94 ASP A O 1
ATOM 708 N N . VAL A 1 95 ? -11.306 -10.900 -5.638 1.00 76.69 95 VAL A N 1
ATOM 709 C CA . VAL A 1 95 ? -10.495 -10.770 -4.425 1.00 76.69 95 VAL A CA 1
ATOM 710 C C . VAL A 1 95 ? -10.836 -9.468 -3.688 1.00 76.69 95 VAL A C 1
ATOM 712 O O . VAL A 1 95 ? -10.897 -8.397 -4.299 1.00 76.69 95 VAL A O 1
ATOM 715 N N . PRO A 1 96 ? -11.022 -9.521 -2.357 1.00 76.12 96 PRO A N 1
ATOM 716 C CA . PRO A 1 96 ? -11.086 -8.351 -1.492 1.00 76.12 96 PRO A CA 1
ATOM 717 C C . PRO A 1 96 ? -10.006 -7.293 -1.764 1.00 76.12 96 PRO A C 1
ATOM 719 O O . PRO A 1 96 ? -8.828 -7.614 -1.897 1.00 76.12 96 PRO A O 1
ATOM 722 N N . ARG A 1 97 ? -10.398 -6.013 -1.757 1.00 82.00 97 ARG A N 1
ATOM 723 C CA . ARG A 1 97 ? -9.493 -4.876 -1.986 1.00 82.00 97 ARG A CA 1
ATOM 724 C C . ARG A 1 97 ? -9.573 -3.857 -0.862 1.00 82.00 97 ARG A C 1
ATOM 726 O O . ARG A 1 97 ? -10.622 -3.710 -0.234 1.00 82.00 97 ARG A O 1
ATOM 733 N N . VAL A 1 98 ? -8.473 -3.137 -0.670 1.00 86.69 98 VAL A N 1
ATOM 734 C CA . VAL A 1 98 ? -8.410 -1.903 0.116 1.00 86.69 98 VAL A CA 1
ATOM 735 C C . VAL A 1 98 ? -7.949 -0.799 -0.823 1.00 86.69 98 VAL A C 1
ATOM 737 O O . VAL A 1 98 ? -6.863 -0.886 -1.397 1.00 86.69 98 VAL A O 1
ATOM 740 N N . TYR A 1 99 ? -8.791 0.213 -1.008 1.00 86.00 99 TYR A N 1
ATOM 741 C CA . TYR A 1 99 ? -8.481 1.356 -1.858 1.00 86.00 99 TYR A CA 1
ATOM 742 C C . TYR A 1 99 ? -7.525 2.306 -1.153 1.00 86.00 99 TYR A C 1
ATOM 744 O O . TYR A 1 99 ? -7.638 2.537 0.057 1.00 86.00 99 TYR A O 1
ATOM 752 N N . LEU A 1 100 ? -6.584 2.838 -1.927 1.00 85.81 100 LEU A N 1
ATOM 753 C CA . LEU A 1 100 ? -5.521 3.681 -1.421 1.00 85.81 100 LEU A CA 1
ATOM 754 C C . LEU A 1 100 ? -5.540 5.074 -2.037 1.00 85.81 100 LEU A C 1
ATOM 756 O O . LEU A 1 100 ? -5.815 5.243 -3.220 1.00 85.81 100 LEU A O 1
ATOM 760 N N . GLU A 1 101 ? -5.123 6.053 -1.246 1.00 87.38 101 GLU A N 1
ATOM 761 C CA . GLU A 1 101 ? -4.520 7.281 -1.747 1.00 87.38 101 GLU A CA 1
ATOM 762 C C . GLU A 1 101 ? -2.991 7.182 -1.602 1.00 87.38 101 GLU A C 1
ATOM 764 O O . GLU A 1 101 ? -2.477 6.809 -0.544 1.00 87.38 101 GLU A O 1
ATOM 769 N N . ILE A 1 102 ? -2.238 7.497 -2.658 1.00 87.69 102 ILE A N 1
ATOM 770 C CA . ILE A 1 102 ? -0.769 7.442 -2.626 1.00 87.69 102 ILE A CA 1
ATOM 771 C C . ILE A 1 102 ? -0.229 8.748 -2.030 1.00 87.69 102 ILE A C 1
ATOM 773 O O . ILE A 1 102 ? -0.293 9.806 -2.656 1.00 87.69 102 ILE A O 1
ATOM 777 N N . LYS A 1 103 ? 0.348 8.668 -0.826 1.00 89.12 103 LYS A N 1
ATOM 778 C CA . LYS A 1 103 ? 0.924 9.796 -0.071 1.00 89.12 103 LYS A CA 1
ATOM 779 C C . LYS A 1 103 ? 2.430 9.641 0.162 1.00 89.12 103 LYS A C 1
ATOM 781 O O . LYS A 1 103 ? 2.954 10.082 1.173 1.00 89.12 103 LYS A O 1
ATOM 786 N N . LEU A 1 104 ? 3.133 9.003 -0.771 1.00 89.06 104 LEU A N 1
ATOM 787 C CA . LEU A 1 104 ? 4.586 8.851 -0.696 1.00 89.06 104 LEU A CA 1
ATOM 788 C C . LEU A 1 104 ? 5.277 10.214 -0.837 1.00 89.06 104 LEU A C 1
ATOM 790 O O . LEU A 1 104 ? 5.100 10.888 -1.855 1.00 89.06 104 LEU A O 1
ATOM 794 N N 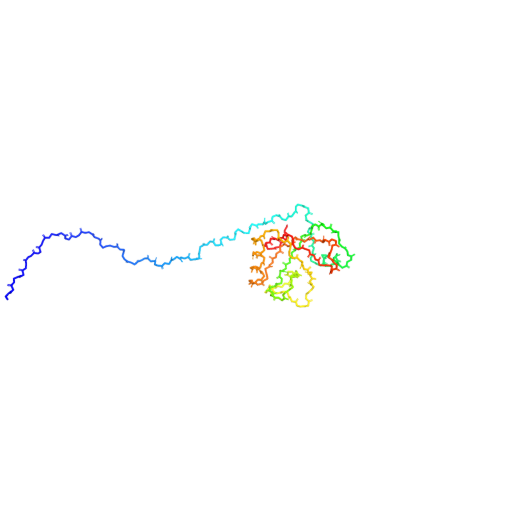. ASP A 1 105 ? 6.107 10.579 0.140 1.00 85.06 105 ASP A N 1
ATOM 795 C CA . ASP A 1 105 ? 6.767 11.893 0.202 1.00 85.06 105 ASP A CA 1
ATOM 796 C C . ASP A 1 105 ? 7.884 12.072 -0.843 1.00 85.06 105 ASP A C 1
ATOM 798 O O . ASP A 1 105 ? 8.175 13.188 -1.273 1.00 85.06 105 ASP A O 1
ATOM 802 N N . SER A 1 106 ? 8.487 10.975 -1.311 1.00 87.88 106 SER A N 1
ATOM 803 C CA . SER A 1 106 ? 9.583 10.997 -2.289 1.00 87.88 106 SER A CA 1
ATOM 804 C C . SER A 1 106 ? 9.097 10.743 -3.719 1.00 87.88 106 SER A C 1
ATOM 806 O O . SER A 1 106 ? 8.409 9.756 -3.991 1.00 87.88 106 SER A O 1
ATOM 808 N N . THR A 1 107 ? 9.524 11.594 -4.662 1.00 88.56 107 THR A N 1
ATOM 809 C CA . THR A 1 107 ? 9.321 11.377 -6.109 1.00 88.56 107 THR A CA 1
ATOM 810 C C . THR A 1 107 ? 9.930 10.060 -6.575 1.00 88.56 107 THR A C 1
ATOM 812 O O . THR A 1 107 ? 9.322 9.372 -7.389 1.00 88.56 107 THR A O 1
ATOM 815 N N . GLU A 1 108 ? 11.081 9.676 -6.026 1.00 89.06 108 GLU A N 1
ATOM 816 C CA . GLU A 1 108 ? 11.738 8.410 -6.348 1.00 89.06 108 GLU A CA 1
ATOM 817 C C . GLU A 1 108 ? 10.881 7.216 -5.914 1.00 89.06 108 GLU A C 1
ATOM 819 O O . GLU A 1 108 ? 10.608 6.332 -6.722 1.00 89.06 108 GLU A O 1
ATOM 824 N N . LYS A 1 109 ? 10.371 7.226 -4.673 1.00 86.56 109 LYS A N 1
ATOM 825 C CA . LYS A 1 109 ? 9.480 6.165 -4.173 1.00 86.56 109 LYS A CA 1
ATOM 826 C C . LYS A 1 109 ? 8.205 6.057 -5.007 1.00 86.56 109 LYS A C 1
ATOM 828 O O . LYS A 1 109 ? 7.746 4.952 -5.278 1.00 86.56 109 LYS A O 1
ATOM 833 N N . ARG A 1 110 ? 7.639 7.189 -5.444 1.00 87.81 110 ARG A N 1
ATOM 834 C CA . ARG A 1 110 ? 6.492 7.194 -6.370 1.00 87.81 110 ARG A CA 1
ATOM 835 C C . ARG A 1 110 ? 6.847 6.563 -7.716 1.00 87.81 110 ARG A C 1
ATOM 837 O O . ARG A 1 110 ? 6.073 5.749 -8.202 1.00 87.81 110 ARG A O 1
ATOM 844 N N . GLY A 1 111 ? 8.008 6.898 -8.283 1.00 87.19 111 GLY A N 1
ATOM 845 C CA . GLY A 1 111 ? 8.510 6.284 -9.517 1.00 87.19 111 GLY A CA 1
ATOM 846 C C . GLY A 1 111 ? 8.635 4.766 -9.388 1.00 87.19 111 GLY A C 1
ATOM 847 O O . GLY A 1 111 ? 8.033 4.035 -10.167 1.00 87.19 111 GLY A O 1
ATOM 848 N N . GLN A 1 112 ? 9.295 4.297 -8.326 1.00 87.06 112 GLN A N 1
ATOM 849 C CA . GLN A 1 112 ? 9.418 2.868 -8.027 1.00 87.06 112 GLN A CA 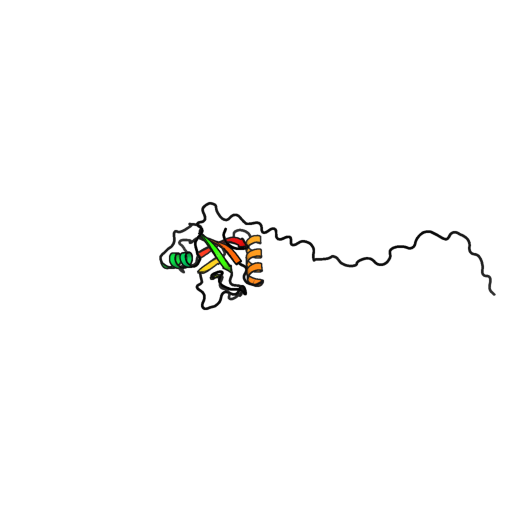1
ATOM 850 C C . GLN A 1 112 ? 8.047 2.193 -7.870 1.00 87.06 112 GLN A C 1
ATOM 852 O O . GLN A 1 112 ? 7.828 1.116 -8.415 1.00 87.06 112 GLN A O 1
ATOM 857 N N . LEU A 1 113 ? 7.099 2.820 -7.165 1.00 86.31 113 LEU A N 1
ATOM 858 C CA . LEU A 1 113 ? 5.748 2.278 -7.009 1.00 86.31 113 LEU A CA 1
ATOM 859 C C . LEU A 1 113 ? 5.048 2.103 -8.368 1.00 86.31 113 LEU A C 1
ATOM 861 O O . LEU A 1 113 ? 4.437 1.063 -8.612 1.00 86.31 113 LEU A O 1
ATOM 865 N N . TYR A 1 114 ? 5.149 3.094 -9.259 1.00 84.00 114 TYR A N 1
ATOM 866 C CA . TYR A 1 114 ? 4.553 3.026 -10.596 1.00 84.00 114 TYR A CA 1
ATOM 867 C C . TYR A 1 114 ? 5.234 1.996 -11.499 1.00 84.00 114 TYR A C 1
ATOM 869 O O . TYR A 1 114 ? 4.537 1.280 -12.221 1.00 84.00 114 TYR A O 1
ATOM 877 N N . ASP A 1 115 ? 6.555 1.843 -11.408 1.00 83.56 115 ASP A N 1
ATOM 878 C CA . ASP A 1 115 ? 7.279 0.789 -12.123 1.00 83.56 115 ASP A CA 1
ATOM 879 C C . ASP A 1 115 ? 6.803 -0.600 -11.675 1.00 83.56 115 ASP A C 1
ATOM 881 O O . ASP A 1 115 ? 6.508 -1.467 -12.501 1.00 83.56 115 ASP A O 1
ATOM 885 N N . LEU A 1 116 ? 6.633 -0.805 -10.365 1.00 81.06 116 LEU A N 1
ATOM 886 C CA . LEU A 1 116 ? 6.122 -2.059 -9.800 1.00 81.06 116 LEU A CA 1
ATOM 887 C C . LEU A 1 116 ? 4.665 -2.330 -10.186 1.00 81.06 116 LEU A C 1
ATOM 889 O O . LEU A 1 116 ? 4.282 -3.491 -10.372 1.00 81.06 116 LEU A O 1
ATOM 893 N N . ARG A 1 117 ? 3.870 -1.265 -10.347 1.00 77.62 117 ARG A N 1
ATOM 894 C CA . ARG A 1 117 ? 2.515 -1.328 -10.899 1.00 77.62 117 ARG A CA 1
ATOM 895 C C . ARG A 1 117 ? 2.557 -1.872 -12.327 1.00 77.62 117 ARG A C 1
ATOM 897 O O . ARG A 1 117 ? 1.965 -2.909 -12.605 1.00 77.62 117 ARG A O 1
ATOM 904 N N . GLY A 1 118 ? 3.319 -1.224 -13.208 1.00 64.44 118 GLY A N 1
ATOM 905 C CA . GLY A 1 118 ? 3.379 -1.562 -14.632 1.00 64.44 118 GLY A CA 1
ATOM 906 C C . GLY A 1 118 ? 4.049 -2.903 -14.946 1.00 64.44 118 GLY A C 1
ATOM 907 O O . GLY A 1 118 ? 3.722 -3.529 -15.952 1.00 64.44 118 GLY A O 1
ATOM 908 N N . GLN A 1 119 ? 4.971 -3.373 -14.100 1.00 63.34 119 GLN A N 1
ATOM 909 C CA . GLN A 1 119 ? 5.789 -4.541 -14.430 1.00 63.34 119 GLN A CA 1
ATOM 910 C C . GLN A 1 119 ? 5.106 -5.886 -14.236 1.00 63.34 119 GLN A C 1
ATOM 912 O O . GLN A 1 119 ? 5.513 -6.822 -14.920 1.00 63.34 119 GLN A O 1
ATOM 917 N N . ARG A 1 120 ? 4.120 -6.002 -13.335 1.00 58.81 120 ARG A N 1
ATOM 918 C CA . ARG A 1 120 ? 3.316 -7.222 -13.096 1.00 58.81 120 ARG A CA 1
ATOM 919 C C . ARG A 1 120 ? 2.408 -7.128 -11.878 1.00 58.81 120 ARG A C 1
ATOM 921 O O . ARG A 1 120 ? 1.648 -8.060 -11.708 1.00 58.81 120 ARG A O 1
ATOM 928 N N . GLY A 1 121 ? 2.489 -6.082 -11.051 1.00 70.69 121 GLY A N 1
ATOM 929 C CA . GLY A 1 121 ? 1.947 -6.095 -9.692 1.00 70.69 121 GLY A CA 1
ATOM 930 C C . GLY A 1 121 ? 2.847 -6.937 -8.795 1.00 70.69 121 GLY A C 1
ATOM 931 O O . GLY A 1 121 ? 2.749 -8.162 -8.720 1.00 70.69 121 GLY A O 1
ATOM 932 N N . ALA A 1 122 ? 3.816 -6.265 -8.180 1.00 78.38 122 ALA A N 1
ATOM 933 C CA . ALA A 1 122 ? 4.790 -6.895 -7.301 1.00 78.38 122 ALA A CA 1
ATOM 934 C C . ALA A 1 122 ? 4.237 -7.063 -5.882 1.00 78.38 122 ALA A C 1
ATOM 936 O O . ALA A 1 122 ? 3.416 -6.265 -5.418 1.00 78.38 122 ALA A O 1
ATOM 937 N N . ALA A 1 123 ? 4.733 -8.086 -5.182 1.00 86.06 123 ALA A N 1
ATOM 938 C CA . ALA A 1 123 ? 4.515 -8.222 -3.749 1.00 86.06 123 ALA A CA 1
ATOM 939 C C . ALA A 1 123 ? 5.256 -7.102 -3.019 1.00 86.06 123 ALA A C 1
ATOM 941 O O . ALA A 1 123 ? 6.455 -6.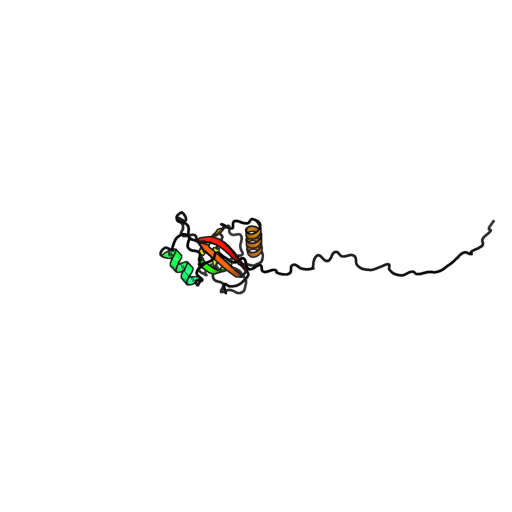897 -3.241 1.00 86.06 123 ALA A O 1
ATOM 942 N N . ILE A 1 124 ? 4.531 -6.398 -2.159 1.00 88.50 124 ILE A N 1
ATOM 943 C CA . ILE A 1 124 ? 5.050 -5.322 -1.328 1.00 88.50 124 ILE A CA 1
ATOM 944 C C . ILE A 1 124 ? 4.615 -5.507 0.125 1.00 88.50 124 ILE A C 1
ATOM 946 O O . ILE A 1 124 ? 3.515 -5.978 0.418 1.00 88.50 124 ILE A O 1
ATOM 950 N N . CYS A 1 125 ? 5.462 -5.060 1.043 1.00 91.19 125 CYS A N 1
ATOM 951 C CA . CYS A 1 125 ? 5.060 -4.764 2.402 1.00 91.19 125 CYS A CA 1
ATOM 952 C C . CYS A 1 125 ? 4.659 -3.292 2.435 1.00 91.19 125 CYS A C 1
ATOM 954 O O . CYS A 1 125 ? 5.516 -2.408 2.456 1.00 91.19 125 CYS A O 1
ATOM 956 N N . ALA A 1 126 ? 3.358 -3.030 2.387 1.00 92.50 126 ALA A N 1
ATOM 957 C CA . ALA A 1 126 ? 2.808 -1.684 2.376 1.00 92.50 126 ALA A CA 1
ATOM 958 C C . ALA A 1 126 ? 2.652 -1.157 3.805 1.00 92.50 126 ALA A C 1
ATOM 960 O O . ALA A 1 126 ? 2.138 -1.861 4.674 1.00 92.50 126 ALA A O 1
ATOM 961 N N . THR A 1 127 ? 3.046 0.093 4.034 1.00 94.44 127 THR A N 1
ATOM 962 C CA . THR A 1 127 ? 2.721 0.845 5.248 1.00 94.44 127 THR A CA 1
ATOM 963 C C . THR A 1 127 ? 1.574 1.794 4.945 1.00 94.44 127 THR A C 1
ATOM 965 O O . THR A 1 127 ? 1.701 2.693 4.107 1.00 94.44 127 THR A O 1
ATOM 968 N N . VAL A 1 128 ? 0.466 1.615 5.659 1.00 92.94 128 VAL A N 1
ATOM 969 C CA . VAL A 1 128 ? -0.753 2.395 5.462 1.00 92.94 128 VAL A CA 1
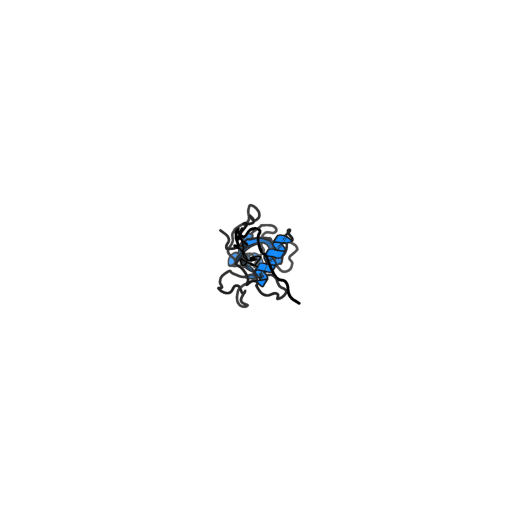ATOM 970 C C . VAL A 1 128 ? -1.214 3.106 6.730 1.00 92.94 128 VAL A C 1
ATOM 972 O O . VAL A 1 128 ? -1.020 2.602 7.836 1.00 92.94 128 VAL A O 1
ATOM 975 N N . VAL A 1 129 ? -1.862 4.260 6.567 1.00 91.56 129 VAL A N 1
ATOM 976 C CA . VAL A 1 129 ? -2.487 5.034 7.655 1.00 91.56 129 VAL A CA 1
ATOM 977 C C . VAL A 1 129 ? -3.878 5.519 7.257 1.00 91.56 129 VAL A C 1
ATOM 979 O O . VAL A 1 129 ? -4.106 5.925 6.115 1.00 91.56 129 VAL A O 1
ATOM 982 N N . SER A 1 130 ? -4.807 5.534 8.210 1.00 87.69 130 SER A N 1
ATOM 983 C CA . SER A 1 130 ? -6.078 6.248 8.048 1.00 87.69 130 SER A CA 1
ATOM 984 C C . SER A 1 130 ? -5.901 7.722 8.391 1.00 87.69 130 SER A C 1
ATOM 986 O O . SER A 1 130 ? -5.207 8.054 9.353 1.00 87.69 130 SER A O 1
ATOM 988 N N . THR A 1 131 ? -6.541 8.613 7.637 1.00 80.75 131 THR A N 1
ATOM 989 C CA . THR A 1 131 ? -6.630 10.038 7.978 1.00 80.75 131 THR A CA 1
ATOM 990 C C . THR A 1 131 ? -8.099 10.439 8.161 1.00 80.75 131 THR A C 1
ATOM 992 O O . THR A 1 131 ? -8.957 9.964 7.417 1.00 80.75 131 THR A O 1
ATOM 995 N N . PRO A 1 132 ? -8.426 11.354 9.097 1.00 70.81 132 PRO A N 1
ATOM 996 C CA . PRO A 1 132 ? -9.812 11.704 9.433 1.00 70.81 132 PRO A CA 1
ATOM 997 C C . PRO A 1 132 ? -10.652 12.247 8.268 1.00 70.81 132 PRO A C 1
ATOM 999 O O . PRO A 1 132 ? -11.874 12.278 8.353 1.00 70.81 132 PRO A O 1
ATOM 1002 N N . ARG A 1 133 ? -10.008 12.724 7.194 1.00 64.94 133 ARG A N 1
ATOM 1003 C CA . ARG A 1 133 ? -10.687 13.288 6.019 1.00 64.94 133 ARG A CA 1
ATOM 1004 C C . ARG A 1 133 ? -11.018 12.249 4.947 1.00 64.94 133 ARG A C 1
ATOM 1006 O O . ARG A 1 133 ? -11.637 12.617 3.954 1.00 64.94 133 ARG A O 1
ATOM 1013 N N . ASN A 1 134 ? -10.644 10.980 5.123 1.00 63.22 134 ASN A N 1
ATOM 1014 C CA . ASN A 1 134 ? -11.002 9.927 4.175 1.00 63.22 134 ASN A CA 1
ATOM 1015 C C . ASN A 1 134 ? -12.463 9.502 4.361 1.00 63.22 134 ASN A C 1
ATOM 1017 O O . ASN A 1 134 ? -12.776 8.479 4.961 1.00 63.22 134 ASN A O 1
ATOM 1021 N N . VAL A 1 135 ? -13.364 10.303 3.787 1.00 52.78 135 VAL A N 1
ATOM 1022 C CA . VAL A 1 135 ? -14.827 10.108 3.791 1.00 52.78 135 VAL A CA 1
ATOM 1023 C C . VAL A 1 135 ? -15.263 8.797 3.121 1.00 52.78 135 VAL A C 1
ATOM 1025 O O . VAL A 1 135 ? -16.355 8.308 3.382 1.00 52.78 135 VAL A O 1
ATOM 1028 N N . ASN A 1 136 ? -14.393 8.204 2.296 1.00 57.91 136 ASN A N 1
ATOM 1029 C CA . ASN A 1 136 ? -14.662 6.971 1.550 1.00 57.91 136 ASN A CA 1
ATOM 1030 C C . ASN A 1 136 ? -14.069 5.710 2.208 1.00 57.91 136 ASN A C 1
ATOM 1032 O O . ASN A 1 136 ? -14.100 4.643 1.603 1.00 57.91 136 ASN A O 1
ATOM 1036 N N . GLY A 1 137 ? -13.476 5.820 3.405 1.00 63.78 137 GLY A N 1
ATOM 1037 C CA . GLY A 1 137 ? -12.808 4.688 4.065 1.00 63.78 137 GLY A CA 1
ATOM 1038 C C . GLY A 1 137 ? -11.512 4.232 3.378 1.00 63.78 137 GLY A C 1
ATOM 1039 O O . GLY A 1 137 ? -11.003 3.151 3.670 1.00 63.78 137 GLY A O 1
ATOM 1040 N N . ASN A 1 138 ? -10.976 5.047 2.464 1.00 77.75 138 ASN A N 1
ATOM 1041 C CA . ASN A 1 138 ? -9.708 4.781 1.793 1.00 77.75 138 ASN A CA 1
ATOM 1042 C C . ASN A 1 138 ? -8.544 4.901 2.785 1.00 77.75 138 ASN A C 1
ATOM 1044 O O . ASN A 1 138 ? -8.554 5.737 3.692 1.00 77.75 138 ASN A O 1
ATOM 1048 N N . MET A 1 139 ? -7.510 4.092 2.590 1.00 88.25 139 MET A N 1
ATOM 1049 C CA . MET A 1 139 ? -6.274 4.165 3.370 1.00 88.25 139 MET A CA 1
ATOM 1050 C C . MET A 1 139 ? -5.232 4.995 2.619 1.00 88.25 139 MET A C 1
ATOM 1052 O O . MET A 1 139 ? -5.279 5.094 1.402 1.00 88.25 139 MET A O 1
ATOM 1056 N N . ASN A 1 140 ? -4.266 5.589 3.308 1.00 89.75 140 ASN A N 1
ATOM 1057 C CA . ASN A 1 140 ? -3.148 6.261 2.645 1.00 89.75 140 ASN A CA 1
ATOM 1058 C C . ASN A 1 140 ? -1.945 5.332 2.623 1.00 89.75 140 ASN A C 1
ATOM 1060 O O . ASN A 1 140 ? -1.556 4.840 3.679 1.00 89.75 140 ASN A O 1
ATOM 1064 N N . LEU A 1 141 ? -1.336 5.129 1.459 1.00 92.06 141 LEU A N 1
ATOM 1065 C CA . LEU A 1 141 ? -0.029 4.491 1.347 1.00 92.06 141 LEU A CA 1
ATOM 1066 C C . LEU A 1 141 ? 1.054 5.535 1.611 1.00 92.06 141 LEU A C 1
ATOM 1068 O O . LEU A 1 141 ? 1.216 6.467 0.822 1.00 92.06 141 LEU A O 1
ATOM 1072 N N . ILE A 1 142 ? 1.785 5.363 2.710 1.00 91.94 142 ILE A N 1
ATOM 1073 C CA . ILE A 1 142 ? 2.831 6.303 3.143 1.00 91.94 142 ILE A CA 1
ATOM 1074 C C . ILE A 1 142 ? 4.240 5.729 3.010 1.00 91.94 142 ILE A C 1
ATOM 1076 O O . ILE A 1 142 ? 5.201 6.489 2.934 1.00 91.94 142 ILE A O 1
ATOM 1080 N N . ASP A 1 143 ? 4.375 4.403 2.931 1.00 92.50 143 ASP A N 1
ATOM 1081 C CA . ASP A 1 143 ? 5.646 3.755 2.612 1.00 92.50 143 ASP A CA 1
ATOM 1082 C C . ASP A 1 143 ? 5.442 2.340 2.060 1.00 92.50 143 ASP A C 1
ATOM 1084 O O . ASP A 1 143 ? 4.375 1.750 2.242 1.00 92.50 143 ASP A O 1
ATOM 1088 N N . PHE A 1 144 ? 6.462 1.768 1.422 1.00 91.25 144 PHE A N 1
ATOM 1089 C CA . PHE A 1 144 ? 6.472 0.363 1.023 1.00 91.25 144 PHE A CA 1
ATOM 1090 C C . PHE A 1 144 ? 7.892 -0.202 0.887 1.00 91.25 144 PHE A C 1
ATOM 1092 O O . PHE A 1 144 ? 8.847 0.517 0.600 1.00 91.25 144 PHE A O 1
ATOM 1099 N N . THR A 1 145 ? 8.010 -1.523 1.023 1.00 90.94 145 THR A N 1
ATOM 1100 C CA . THR A 1 145 ? 9.199 -2.286 0.614 1.00 90.94 145 THR A CA 1
ATOM 1101 C C . THR A 1 145 ? 8.810 -3.421 -0.315 1.00 90.94 145 THR A C 1
ATOM 1103 O O . THR A 1 145 ? 7.674 -3.888 -0.286 1.00 90.94 145 THR A O 1
ATOM 1106 N N . LEU A 1 146 ? 9.757 -3.903 -1.116 1.00 87.31 146 LEU A N 1
ATOM 1107 C CA . LEU A 1 146 ? 9.566 -5.113 -1.913 1.00 87.31 146 LEU A CA 1
ATOM 1108 C C . LEU A 1 146 ? 9.476 -6.357 -1.022 1.00 87.31 146 LEU A C 1
ATOM 1110 O O . LEU A 1 146 ? 10.189 -6.459 -0.024 1.00 87.31 146 LEU A O 1
ATOM 1114 N N . GLY A 1 147 ? 8.637 -7.312 -1.419 1.00 85.75 147 GLY A N 1
ATOM 1115 C CA . GLY A 1 147 ? 8.459 -8.588 -0.727 1.00 85.75 147 GLY A CA 1
ATOM 1116 C C . GLY A 1 147 ? 7.374 -8.560 0.349 1.00 85.75 147 GLY A C 1
ATOM 1117 O O . GLY A 1 147 ? 6.523 -7.678 0.367 1.00 85.75 147 GLY A O 1
ATOM 1118 N N . ALA A 1 148 ? 7.376 -9.561 1.227 1.00 85.25 148 ALA A N 1
ATOM 1119 C CA . ALA A 1 148 ? 6.431 -9.654 2.336 1.00 85.25 148 ALA A CA 1
ATOM 1120 C C . ALA A 1 148 ? 6.912 -8.844 3.552 1.00 85.25 148 ALA A C 1
ATOM 1122 O O . ALA A 1 148 ? 8.095 -8.538 3.695 1.00 85.25 148 ALA A O 1
ATOM 1123 N N . CYS A 1 149 ? 5.993 -8.513 4.456 1.00 87.69 149 CYS A N 1
ATOM 1124 C CA . CYS A 1 149 ? 6.361 -8.025 5.775 1.00 87.69 149 CYS A CA 1
ATOM 1125 C C . CYS A 1 149 ? 6.941 -9.185 6.602 1.00 87.69 149 CYS A C 1
ATOM 1127 O O . CYS A 1 149 ? 6.260 -10.191 6.807 1.00 87.69 149 CYS A O 1
ATOM 1129 N N . HIS A 1 150 ? 8.184 -9.026 7.056 1.00 80.62 150 HIS A N 1
ATOM 1130 C CA . HIS A 1 150 ? 8.870 -9.907 8.002 1.00 80.62 150 HIS A CA 1
ATOM 1131 C C . HIS A 1 150 ? 9.044 -9.193 9.343 1.00 80.62 150 HIS A C 1
ATOM 1133 O O . HIS A 1 150 ? 9.188 -7.941 9.322 1.00 80.62 150 HIS A O 1
#

Secondary structure (DSSP, 8-state):
--------S----------------S-S----------PPTTPEE--HHHHHHHHHH---BT-EEEEEEEE--S-SS--EEEES--T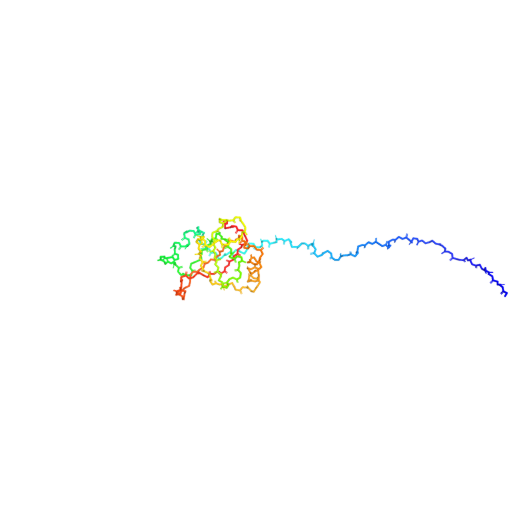TS---SSS-EEEEEE--S-HHHHHHHHHHHHHT--EEEEEEEB-TT-TT-PEEEEEEEES---

Sequence (150 aa):
MHAYTSIAQRLSLALLMCCGAVQPTVAQVYRSQTQAFAGPPNAQLVSFAALKKMTSIGIENFKPYRVSALLNARDQGIDALCEQIGYNGYCASDVPRVYLEIKLDSTEKRGQLYDLRGQRGAAICATVVSTPRNVNGNMNLIDFTLGACH